Protein AF-L7LGF4-F1 (afdb_monomer_lite)

Foldseek 3Di:
DDDDDDDDDDLVVLAPAEEAEAACHAPVRLVVCLVVVPVVRVCVVSRPHYHYHYDHHDPCCCPTPVPVVVVVVVVSVVPDPVVVVPPDDDDDDDDDDDDD

InterPro domains:
  IPR029058 Alpha/Beta hydrolase fold [G3DSA:3.40.50.1820] (1-88)

Organism: NCBI:txid1223544

Secondary structure (DSSP, 8-state):
---PPPP---GGGGGS-EEEEESSS-HHHHHHHHHTT-TTTGGGGG-SSEEEEE--S-S-HHHHSHHHHHHHHHHHHHHS-GGGGG-S------------

Sequence (100 aa):
MLRGRVELTDDARLAVPATLVCCSIPAARIMESAEAGHPMFAEVLNLENVDFVDLPTGHWPMWSRPGYLARILAAAAARLPLSARTARGTRRESNRRAGS

Radius of gyration: 19.47 Å; chains: 1; bounding box: 65×37×37 Å

Structure (mmCIF, N/CA/C/O backbone):
data_AF-L7LGF4-F1
#
_entry.id   AF-L7LGF4-F1
#
loop_
_atom_site.group_PDB
_atom_site.id
_atom_site.type_symbol
_atom_site.label_atom_id
_atom_site.label_alt_id
_atom_site.label_comp_id
_atom_site.label_asym_id
_atom_site.label_entity_id
_atom_site.label_seq_id
_atom_site.pdbx_PDB_ins_code
_atom_site.Cartn_x
_atom_site.Cartn_y
_atom_site.Cartn_z
_atom_site.occupancy
_atom_site.B_iso_or_equiv
_atom_site.auth_seq_id
_atom_site.auth_comp_id
_atom_site.auth_asym_id
_atom_site.auth_atom_id
_atom_site.pdbx_PDB_model_num
ATOM 1 N N . MET A 1 1 ? -17.910 21.831 -8.578 1.00 54.84 1 MET A N 1
ATOM 2 C CA . MET A 1 1 ? -17.072 20.664 -8.220 1.00 54.84 1 MET A CA 1
ATOM 3 C C . MET A 1 1 ? -17.006 20.622 -6.697 1.00 54.84 1 MET A C 1
ATOM 5 O O . MET A 1 1 ? -16.433 21.536 -6.124 1.00 54.84 1 MET A O 1
ATOM 9 N N . LEU A 1 2 ? -17.676 19.676 -6.032 1.00 65.75 2 LEU A N 1
ATOM 10 C CA . LEU A 1 2 ? -17.670 19.594 -4.566 1.00 65.75 2 LEU A CA 1
ATOM 11 C C . LEU A 1 2 ? -16.485 18.715 -4.144 1.00 65.75 2 LEU A C 1
ATOM 13 O O . LEU A 1 2 ? -16.509 17.508 -4.358 1.00 65.75 2 LEU A O 1
ATOM 17 N N . ARG A 1 3 ? -15.426 19.322 -3.603 1.00 74.06 3 ARG A N 1
ATOM 18 C CA . ARG A 1 3 ? -14.375 18.602 -2.873 1.00 74.06 3 ARG A CA 1
ATOM 19 C C . ARG A 1 3 ? -14.554 18.947 -1.399 1.00 74.06 3 ARG A C 1
ATOM 21 O O . ARG A 1 3 ? -14.273 20.071 -1.005 1.00 74.06 3 ARG A O 1
ATOM 28 N N . GLY A 1 4 ? -15.092 18.012 -0.623 1.00 82.44 4 GLY A N 1
ATOM 29 C CA . GLY A 1 4 ? -15.198 18.122 0.831 1.00 82.44 4 GLY A CA 1
ATOM 30 C C . GLY A 1 4 ? -14.142 17.250 1.497 1.00 82.44 4 GLY A C 1
ATOM 31 O O . GLY A 1 4 ? -13.868 16.149 1.018 1.00 82.44 4 GLY A O 1
ATOM 32 N N . ARG A 1 5 ? -13.543 17.743 2.584 1.00 85.62 5 ARG A N 1
ATOM 33 C CA . ARG A 1 5 ? -12.671 16.936 3.442 1.00 85.62 5 ARG A CA 1
ATOM 34 C C . ARG A 1 5 ? -13.528 15.900 4.168 1.00 85.62 5 ARG A C 1
ATOM 36 O O . ARG A 1 5 ? -14.563 16.248 4.728 1.00 85.62 5 ARG A O 1
ATOM 43 N N . VAL A 1 6 ? -13.101 14.642 4.136 1.00 88.62 6 VAL A N 1
ATOM 44 C CA . VAL A 1 6 ? -13.682 13.574 4.952 1.00 88.62 6 VAL A CA 1
ATOM 45 C C . VAL A 1 6 ? -12.777 13.399 6.162 1.00 88.62 6 VAL A C 1
ATOM 47 O O . VAL A 1 6 ? -11.583 13.161 5.994 1.00 88.62 6 VAL A O 1
ATOM 50 N N . GLU A 1 7 ? -13.336 13.543 7.360 1.00 90.56 7 GLU A N 1
ATOM 51 C CA . GLU A 1 7 ? -12.637 13.237 8.609 1.00 90.56 7 GLU A CA 1
ATOM 52 C C . GLU A 1 7 ? -12.930 11.785 8.995 1.00 90.56 7 GLU A C 1
ATOM 54 O O . GLU A 1 7 ? -14.089 11.364 9.020 1.00 90.56 7 GLU A O 1
ATOM 59 N N . LEU A 1 8 ? -11.881 11.016 9.283 1.00 90.81 8 LEU A N 1
ATOM 60 C CA . LEU A 1 8 ? -11.990 9.646 9.780 1.00 90.81 8 LEU A CA 1
ATOM 61 C C . LEU A 1 8 ? -11.736 9.665 11.288 1.00 90.81 8 LEU A C 1
ATOM 63 O O . LEU A 1 8 ? -10.633 9.991 11.714 1.00 90.81 8 LEU A O 1
ATOM 67 N N . THR A 1 9 ? -12.756 9.344 12.083 1.00 94.31 9 THR A N 1
ATOM 68 C CA . THR A 1 9 ? -12.715 9.474 13.553 1.00 94.31 9 THR A CA 1
ATOM 69 C C . THR A 1 9 ? -12.591 8.148 14.297 1.00 94.31 9 THR A C 1
ATOM 71 O O .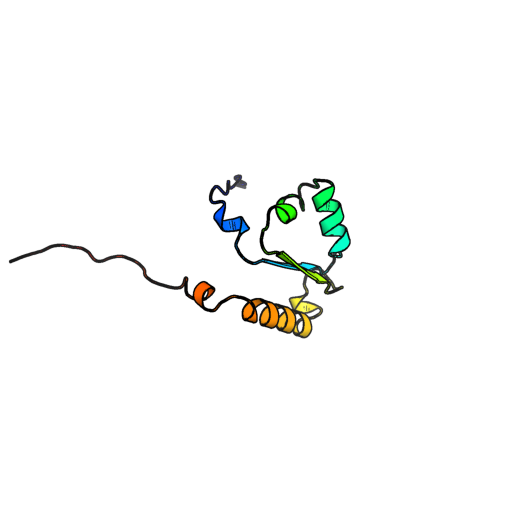 THR A 1 9 ? -12.402 8.152 15.506 1.00 94.31 9 THR A O 1
ATOM 74 N N . ASP A 1 10 ? -12.770 7.020 13.610 1.00 95.56 10 ASP A N 1
ATOM 75 C CA . ASP A 1 10 ? -12.631 5.694 14.211 1.00 95.56 10 ASP A CA 1
ATOM 76 C C . ASP A 1 10 ? -11.184 5.214 14.057 1.00 95.56 10 ASP A C 1
ATOM 78 O O . ASP A 1 10 ? -10.701 5.002 12.937 1.00 95.56 10 ASP A O 1
ATOM 82 N N . ASP A 1 11 ? -10.480 5.073 15.176 1.00 95.31 11 ASP A N 1
ATOM 83 C CA . ASP A 1 11 ? -9.089 4.622 15.206 1.00 95.31 11 ASP A CA 1
ATOM 84 C C . ASP A 1 11 ? -8.945 3.116 14.982 1.00 95.31 11 ASP A C 1
ATOM 86 O O . ASP A 1 11 ? -7.874 2.671 14.577 1.00 95.31 11 ASP A O 1
ATOM 90 N N . ALA A 1 12 ? -10.032 2.335 15.068 1.00 94.81 12 ALA A N 1
ATOM 91 C CA . ALA A 1 12 ? -10.018 0.921 14.687 1.00 94.81 12 ALA A CA 1
ATOM 92 C C . ALA A 1 12 ? -9.593 0.706 13.221 1.00 94.81 12 ALA A C 1
ATOM 94 O O . ALA A 1 12 ? -9.173 -0.390 12.848 1.00 94.81 12 ALA A O 1
ATOM 95 N N . ARG A 1 13 ? -9.652 1.755 12.383 1.00 94.56 13 ARG A N 1
ATOM 96 C CA . ARG A 1 13 ? -9.126 1.737 11.010 1.00 94.56 13 ARG A CA 1
ATOM 97 C C . ARG A 1 13 ? -7.626 1.431 10.944 1.00 94.56 13 ARG A C 1
ATOM 99 O O . ARG A 1 13 ? -7.191 0.841 9.962 1.00 94.56 13 ARG A O 1
ATOM 106 N N . LEU A 1 14 ? -6.851 1.836 11.952 1.00 95.94 14 LEU A N 1
ATOM 107 C CA . LEU A 1 14 ? -5.392 1.692 11.972 1.00 95.94 14 LEU A CA 1
ATOM 108 C C . LEU A 1 14 ? -4.968 0.235 12.196 1.00 95.94 14 LEU A C 1
ATOM 110 O O . LEU A 1 14 ? -3.922 -0.187 11.707 1.00 95.94 14 LEU A O 1
ATOM 114 N N . ALA A 1 15 ? -5.827 -0.550 12.850 1.00 95.06 15 ALA A N 1
ATOM 115 C CA . ALA A 1 15 ? -5.628 -1.976 13.079 1.00 95.06 15 ALA A CA 1
ATOM 116 C C . ALA A 1 15 ? -5.964 -2.851 11.855 1.00 95.06 15 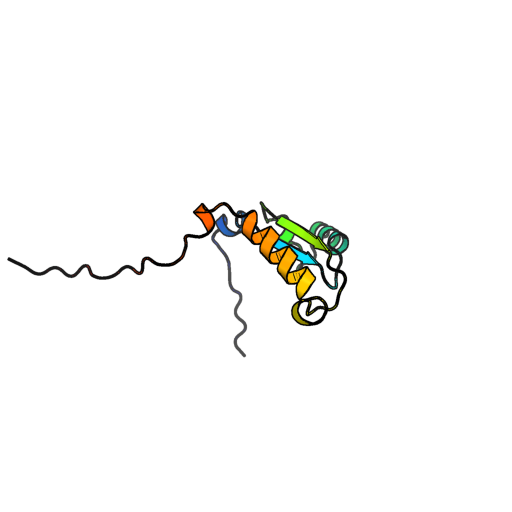ALA A C 1
ATOM 118 O O . ALA A 1 15 ? -5.606 -4.032 11.830 1.00 95.06 15 ALA A O 1
ATOM 119 N N . VAL A 1 16 ? -6.650 -2.312 10.837 1.00 92.94 16 VAL A N 1
ATOM 120 C CA . VAL A 1 16 ? -7.027 -3.074 9.636 1.00 92.94 16 VAL A CA 1
ATOM 121 C C . VAL A 1 16 ? -5.762 -3.501 8.883 1.00 92.94 16 VAL A C 1
ATOM 123 O O . VAL A 1 16 ? -4.989 -2.632 8.480 1.00 92.94 16 VAL A O 1
ATOM 126 N N . PRO A 1 17 ? -5.547 -4.807 8.624 1.00 94.38 17 PRO A N 1
ATOM 127 C CA . PRO A 1 17 ? -4.352 -5.238 7.916 1.00 94.38 17 PRO A CA 1
ATOM 128 C C . PRO A 1 17 ? -4.314 -4.683 6.492 1.00 94.38 17 PRO A C 1
ATOM 130 O O . PRO A 1 17 ? -5.250 -4.862 5.706 1.00 94.38 17 PRO A O 1
ATOM 133 N N . ALA A 1 18 ? -3.204 -4.036 6.159 1.00 94.56 18 ALA A N 1
ATOM 134 C CA . ALA A 1 18 ? -2.966 -3.394 4.881 1.00 94.56 18 ALA A CA 1
ATOM 135 C C . ALA A 1 18 ? -1.747 -4.009 4.182 1.00 94.56 18 ALA A C 1
ATOM 137 O O . ALA A 1 18 ? -0.787 -4.463 4.802 1.00 94.56 18 ALA A O 1
ATOM 138 N N . THR A 1 19 ? -1.766 -4.017 2.852 1.00 96.31 19 THR A N 1
ATOM 139 C CA . THR A 1 19 ? -0.597 -4.373 2.041 1.00 96.31 19 THR A CA 1
ATOM 140 C C . THR A 1 19 ? -0.428 -3.323 0.952 1.00 96.31 19 THR A C 1
ATOM 142 O O . THR A 1 19 ? -1.301 -3.168 0.098 1.00 96.31 19 THR A O 1
ATOM 145 N N . LEU A 1 20 ? 0.693 -2.605 0.975 1.00 96.19 20 LEU A N 1
ATOM 146 C CA . LEU A 1 20 ? 1.058 -1.625 -0.041 1.00 96.19 20 LEU A CA 1
ATOM 147 C C . LEU A 1 20 ? 1.844 -2.326 -1.152 1.00 96.19 20 LEU A C 1
ATOM 149 O O . LEU A 1 20 ? 2.950 -2.819 -0.938 1.00 96.19 20 LEU A O 1
ATOM 153 N N . VAL A 1 21 ? 1.269 -2.362 -2.355 1.00 97.25 21 VAL A N 1
ATOM 154 C CA . VAL A 1 21 ? 1.934 -2.906 -3.548 1.00 97.25 21 VAL A CA 1
ATOM 155 C C . VAL A 1 21 ? 2.644 -1.773 -4.290 1.00 97.25 21 VAL A C 1
ATOM 157 O O . VAL A 1 21 ? 2.043 -1.011 -5.051 1.00 97.25 21 VAL A O 1
ATOM 160 N N . CYS A 1 22 ? 3.941 -1.658 -4.046 1.00 97.31 22 CYS A N 1
ATOM 161 C CA . CYS A 1 22 ? 4.820 -0.592 -4.504 1.00 97.31 22 CYS A CA 1
ATOM 162 C C . CYS A 1 22 ? 5.229 -0.820 -5.965 1.00 97.31 22 CYS A C 1
ATOM 164 O O . CYS A 1 22 ? 6.120 -1.612 -6.268 1.00 97.31 22 CYS A O 1
ATOM 166 N N . CYS A 1 23 ? 4.531 -0.155 -6.891 1.00 97.44 23 CYS A N 1
ATOM 167 C CA . CYS A 1 23 ? 4.729 -0.378 -8.327 1.00 97.44 23 CYS A CA 1
ATOM 168 C C . CYS A 1 23 ? 5.772 0.565 -8.933 1.00 97.44 23 CYS A C 1
ATOM 170 O O . CYS A 1 23 ? 6.779 0.122 -9.483 1.00 97.44 23 CYS A O 1
ATOM 172 N N . SER A 1 24 ? 5.517 1.869 -8.821 1.00 94.50 24 SER A N 1
ATOM 173 C CA . SER A 1 24 ? 6.319 2.931 -9.439 1.00 94.50 24 SER A CA 1
ATOM 174 C C . SER A 1 24 ? 7.210 3.682 -8.451 1.00 94.50 24 SER A C 1
ATOM 176 O O . SER A 1 24 ? 8.141 4.365 -8.866 1.00 94.50 24 SER A O 1
ATOM 178 N N . ILE A 1 25 ? 6.913 3.581 -7.156 1.00 95.94 25 ILE A N 1
ATOM 179 C CA . ILE A 1 25 ? 7.697 4.166 -6.068 1.00 95.94 25 ILE A CA 1
ATOM 180 C C . ILE A 1 25 ? 8.094 3.003 -5.158 1.00 95.94 25 ILE A C 1
ATOM 182 O O . ILE A 1 25 ? 7.187 2.338 -4.654 1.00 95.94 25 ILE A O 1
ATOM 186 N N . PRO A 1 26 ? 9.398 2.734 -4.965 1.00 96.56 26 PRO A N 1
ATOM 187 C CA . PRO A 1 26 ? 9.852 1.650 -4.101 1.00 96.56 26 PRO A CA 1
ATOM 188 C C . PRO A 1 26 ? 9.402 1.833 -2.651 1.00 96.56 26 PRO A C 1
ATOM 190 O O . PRO A 1 26 ? 9.363 2.964 -2.157 1.00 96.56 26 PRO A O 1
ATOM 193 N N . ALA A 1 27 ? 9.152 0.729 -1.948 1.00 97.25 27 ALA A N 1
ATOM 194 C CA . ALA A 1 27 ? 8.736 0.732 -0.544 1.00 97.25 27 ALA A CA 1
ATOM 195 C C . ALA A 1 27 ? 9.672 1.560 0.353 1.00 97.25 27 ALA A C 1
ATOM 197 O O . ALA A 1 27 ? 9.209 2.378 1.143 1.00 97.25 27 ALA A O 1
ATOM 198 N N . ALA A 1 28 ? 10.988 1.429 0.159 1.00 97.31 28 ALA A N 1
ATOM 199 C CA . ALA A 1 28 ? 11.983 2.206 0.900 1.00 97.31 28 ALA A CA 1
ATOM 200 C C . ALA A 1 28 ? 11.783 3.723 0.744 1.00 97.31 28 ALA A C 1
ATOM 202 O O . ALA A 1 28 ? 11.849 4.462 1.718 1.00 97.31 28 ALA A O 1
ATOM 203 N N . ARG A 1 29 ? 11.462 4.197 -0.468 1.00 97.62 29 ARG A N 1
ATOM 204 C CA . ARG A 1 29 ? 11.221 5.627 -0.717 1.00 97.62 29 ARG A CA 1
ATOM 205 C C . ARG A 1 29 ? 9.924 6.107 -0.075 1.00 97.62 29 ARG A C 1
ATOM 207 O O . ARG A 1 29 ? 9.869 7.246 0.379 1.00 97.62 29 ARG A O 1
ATOM 214 N N . ILE A 1 30 ? 8.898 5.256 -0.035 1.00 96.44 30 ILE A N 1
ATOM 215 C CA . ILE A 1 30 ? 7.646 5.548 0.672 1.00 96.44 30 ILE A CA 1
ATOM 216 C C . ILE A 1 30 ? 7.915 5.689 2.169 1.00 96.44 30 ILE A C 1
ATOM 218 O O . ILE A 1 30 ? 7.511 6.693 2.742 1.00 96.44 30 ILE A O 1
ATOM 222 N N . MET A 1 31 ? 8.630 4.734 2.771 1.00 96.81 31 MET A N 1
ATOM 223 C CA . MET A 1 31 ? 8.967 4.756 4.197 1.00 96.81 31 MET A CA 1
ATOM 224 C C . MET A 1 31 ? 9.807 5.972 4.570 1.00 96.81 31 MET A C 1
ATOM 226 O O . MET A 1 31 ? 9.414 6.720 5.456 1.00 96.81 31 MET A O 1
ATOM 230 N N . GLU A 1 32 ? 10.881 6.251 3.829 1.00 97.62 32 GLU A N 1
ATOM 231 C CA . GLU A 1 32 ? 11.691 7.456 4.046 1.00 97.62 32 GLU A CA 1
ATOM 232 C C . GLU A 1 32 ? 10.851 8.738 3.949 1.00 97.62 32 GLU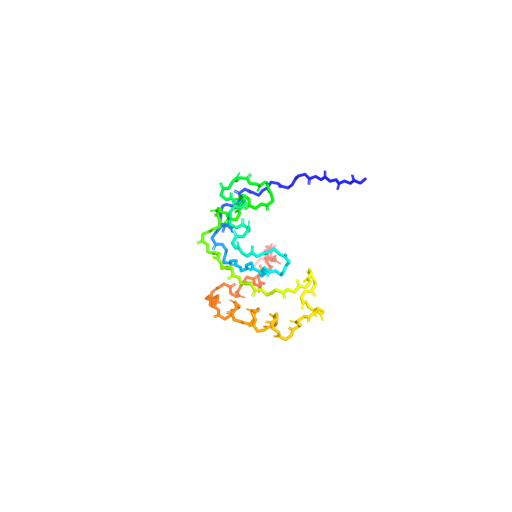 A C 1
ATOM 234 O O . GLU A 1 32 ? 10.997 9.659 4.750 1.00 97.62 32 GLU A O 1
ATOM 239 N N . SER A 1 33 ? 9.937 8.804 2.977 1.00 96.75 33 SER A N 1
ATOM 240 C CA . SER A 1 33 ? 9.054 9.964 2.826 1.00 96.75 33 SER A CA 1
ATOM 241 C C . SER A 1 33 ? 8.043 10.066 3.970 1.00 96.75 33 SER A C 1
ATOM 243 O O . SER A 1 33 ? 7.707 11.171 4.391 1.00 96.75 33 SER A O 1
ATOM 245 N N . ALA A 1 34 ? 7.546 8.933 4.464 1.00 96.75 34 ALA A N 1
ATOM 246 C CA . ALA A 1 34 ? 6.623 8.870 5.588 1.00 96.75 34 ALA A CA 1
ATOM 247 C C . ALA A 1 34 ? 7.301 9.340 6.883 1.00 96.75 34 ALA A C 1
ATOM 249 O O . ALA A 1 34 ? 6.759 10.198 7.574 1.00 96.75 34 ALA A O 1
ATOM 250 N N . GLU A 1 35 ? 8.518 8.859 7.153 1.00 96.62 35 GLU A N 1
ATOM 251 C CA . GLU A 1 35 ? 9.366 9.272 8.283 1.00 96.62 35 GLU A CA 1
ATOM 252 C C . GLU A 1 35 ? 9.723 10.760 8.224 1.00 96.62 35 GLU A C 1
ATOM 254 O O . GLU A 1 35 ? 9.745 11.439 9.248 1.00 96.62 35 GLU A O 1
ATOM 259 N N . ALA A 1 36 ? 9.918 11.300 7.019 1.00 97.38 36 ALA A N 1
ATOM 260 C CA . ALA A 1 36 ? 10.104 12.732 6.795 1.00 97.38 36 ALA A CA 1
ATOM 261 C C . ALA A 1 36 ? 8.806 13.563 6.919 1.00 97.38 36 ALA A C 1
ATOM 263 O O . ALA A 1 36 ? 8.833 14.777 6.715 1.00 97.38 36 ALA A O 1
ATOM 264 N N . GLY A 1 37 ? 7.663 12.938 7.218 1.00 96.25 37 GLY A N 1
ATOM 265 C CA . GLY A 1 37 ? 6.376 13.614 7.378 1.00 96.25 37 GLY A CA 1
ATOM 266 C C . GLY A 1 37 ? 5.750 14.094 6.066 1.00 96.25 37 GLY A C 1
ATOM 267 O O . GLY A 1 37 ? 4.930 15.013 6.075 1.00 96.25 37 GLY A O 1
ATOM 268 N N . HIS A 1 38 ? 6.117 13.510 4.919 1.00 96.75 38 HIS A N 1
ATOM 269 C CA . HIS A 1 38 ? 5.546 13.901 3.632 1.00 96.75 38 HIS A CA 1
ATOM 270 C C . HIS A 1 38 ? 4.024 13.641 3.622 1.00 96.75 38 HIS A C 1
ATOM 272 O O . HIS A 1 38 ? 3.617 12.491 3.809 1.00 96.75 38 HIS A O 1
ATOM 278 N N . PRO A 1 39 ? 3.160 14.637 3.321 1.00 92.94 39 PRO A N 1
ATOM 279 C CA . PRO A 1 39 ? 1.706 14.522 3.510 1.00 92.94 39 PRO A CA 1
ATOM 280 C C . PRO A 1 39 ? 1.037 13.340 2.796 1.00 92.94 39 PRO A C 1
ATOM 282 O O . PRO A 1 39 ? 0.010 12.846 3.241 1.00 92.94 39 PRO A O 1
ATOM 285 N N . MET A 1 40 ? 1.612 12.879 1.682 1.00 91.56 40 MET A N 1
ATOM 286 C CA . MET A 1 40 ? 1.104 11.717 0.939 1.00 91.56 40 MET A CA 1
ATOM 287 C C . MET A 1 40 ? 1.328 10.379 1.662 1.00 91.56 40 MET A C 1
ATOM 289 O O . MET A 1 40 ? 0.567 9.443 1.439 1.00 91.56 40 MET A O 1
ATOM 293 N N . PHE A 1 41 ? 2.377 10.276 2.481 1.00 95.88 41 PHE A N 1
ATOM 294 C CA . PHE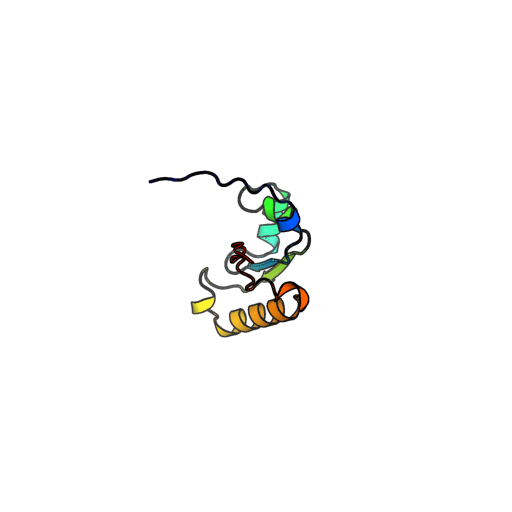 A 1 41 ? 2.837 9.008 3.054 1.00 95.88 41 PHE A CA 1
ATOM 295 C C . PHE A 1 41 ? 2.857 8.996 4.585 1.00 95.88 41 PHE A C 1
ATOM 297 O O . PHE A 1 41 ? 2.930 7.916 5.153 1.00 95.88 41 PHE A O 1
ATOM 304 N N . ALA A 1 42 ? 2.744 10.149 5.254 1.00 95.25 42 ALA A N 1
ATOM 305 C CA . ALA A 1 42 ? 2.808 10.255 6.715 1.00 95.25 42 ALA A CA 1
ATOM 306 C C . ALA A 1 42 ? 1.839 9.301 7.440 1.00 95.25 42 ALA A C 1
ATOM 308 O O . ALA A 1 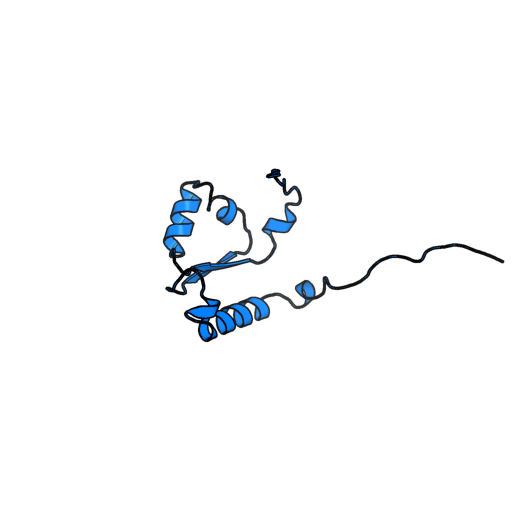42 ? 2.225 8.648 8.404 1.00 95.25 42 ALA A O 1
ATOM 309 N N . GLU A 1 43 ? 0.614 9.142 6.928 1.00 94.00 43 GLU A N 1
ATOM 310 C CA . GLU A 1 43 ? -0.395 8.241 7.512 1.00 94.00 43 GLU A CA 1
ATOM 311 C C . GLU A 1 43 ? 0.009 6.763 7.513 1.00 94.00 43 GLU A C 1
ATOM 313 O O . GLU A 1 43 ? -0.506 5.986 8.313 1.00 94.00 43 GLU A O 1
ATOM 318 N N . VAL A 1 44 ? 0.939 6.352 6.647 1.00 95.50 44 VAL A N 1
ATOM 319 C CA . VAL A 1 44 ? 1.410 4.962 6.594 1.00 95.50 44 VAL A CA 1
ATOM 320 C C . VAL A 1 44 ? 2.073 4.554 7.913 1.00 95.50 44 VAL A C 1
ATOM 322 O O . VAL A 1 44 ? 1.947 3.399 8.310 1.00 95.50 44 VAL A O 1
ATOM 325 N N . LEU A 1 45 ? 2.706 5.495 8.626 1.00 96.06 45 LEU A N 1
ATOM 326 C CA . LEU A 1 45 ? 3.324 5.235 9.932 1.00 96.06 45 LEU A CA 1
ATOM 327 C C . LEU A 1 45 ? 2.310 4.977 11.052 1.00 96.06 45 LEU A C 1
ATOM 329 O O . LEU A 1 45 ? 2.684 4.429 12.084 1.00 96.06 45 LEU A O 1
ATOM 333 N N . ASN A 1 46 ? 1.046 5.361 10.862 1.00 96.00 46 ASN A N 1
ATOM 334 C CA . ASN A 1 46 ? -0.003 5.154 11.859 1.00 96.00 46 ASN A CA 1
ATOM 335 C C . ASN A 1 46 ? -0.643 3.760 11.755 1.00 96.00 46 ASN A C 1
ATOM 337 O O . ASN A 1 46 ? -1.412 3.384 12.634 1.00 96.00 46 ASN A O 1
ATOM 341 N N . LEU A 1 47 ? -0.384 3.005 10.679 1.00 96.12 47 LEU A N 1
ATOM 342 C CA . LEU A 1 47 ? -0.962 1.675 10.486 1.00 96.12 47 LEU A CA 1
ATOM 343 C C . LEU A 1 47 ? -0.267 0.651 11.386 1.00 96.12 47 LEU A C 1
ATOM 345 O O . LEU A 1 47 ? 0.951 0.506 11.353 1.00 96.12 47 LEU A O 1
ATOM 349 N N . GLU A 1 48 ? -1.052 -0.119 12.134 1.00 95.56 48 GLU A N 1
ATOM 350 C CA . GLU A 1 48 ? -0.522 -1.126 13.060 1.00 95.56 48 GLU A CA 1
ATOM 351 C C . GLU A 1 48 ? -0.034 -2.383 12.328 1.00 95.56 48 GLU A C 1
ATOM 353 O O . GLU A 1 48 ? 0.916 -3.035 12.753 1.00 95.56 48 GLU A O 1
ATOM 358 N N . ASN A 1 49 ? -0.694 -2.732 11.220 1.00 93.31 49 ASN A N 1
ATOM 359 C CA . ASN A 1 49 ? -0.474 -3.975 10.484 1.00 93.31 49 ASN A CA 1
ATOM 360 C C . ASN A 1 49 ? -0.288 -3.675 8.994 1.00 93.31 49 ASN A C 1
ATOM 362 O O . ASN A 1 49 ? -1.232 -3.797 8.208 1.00 93.31 49 ASN A O 1
ATOM 366 N N . VAL A 1 50 ? 0.917 -3.267 8.599 1.00 95.38 50 VAL A N 1
ATOM 367 C CA . VAL A 1 50 ? 1.222 -2.900 7.212 1.00 95.38 50 VAL A CA 1
ATOM 368 C C . VAL A 1 50 ? 2.374 -3.719 6.636 1.00 95.38 50 VAL A C 1
ATOM 370 O O . VAL A 1 50 ? 3.476 -3.747 7.176 1.00 95.38 50 VAL A O 1
ATOM 373 N N . ASP A 1 51 ? 2.115 -4.358 5.496 1.00 95.50 51 ASP A N 1
ATOM 374 C CA . ASP A 1 51 ? 3.136 -5.012 4.679 1.00 95.50 51 ASP A CA 1
ATOM 375 C C . ASP A 1 51 ? 3.453 -4.182 3.436 1.00 95.50 51 ASP A C 1
ATOM 377 O O . ASP A 1 51 ? 2.568 -3.562 2.839 1.00 95.50 51 ASP A O 1
ATOM 381 N N . PHE A 1 52 ? 4.694 -4.272 2.968 1.00 96.50 52 PHE A N 1
ATOM 382 C CA . PHE A 1 52 ? 5.130 -3.670 1.713 1.00 96.50 52 PHE A CA 1
ATOM 383 C C . PHE A 1 52 ? 5.592 -4.748 0.743 1.00 96.50 52 PHE A C 1
ATOM 385 O O . PHE A 1 52 ? 6.329 -5.663 1.109 1.00 96.50 52 PHE A O 1
ATOM 392 N N . VAL A 1 53 ? 5.168 -4.633 -0.512 1.00 97.38 53 VAL A N 1
ATOM 393 C CA . VAL A 1 53 ? 5.577 -5.541 -1.583 1.00 97.38 53 VAL A CA 1
ATOM 394 C C . VAL A 1 53 ? 5.985 -4.724 -2.795 1.00 97.38 53 VAL A C 1
ATOM 396 O O . VAL A 1 53 ? 5.140 -4.109 -3.442 1.00 97.38 53 VAL A O 1
ATOM 399 N N . ASP A 1 54 ? 7.268 -4.758 -3.141 1.00 97.75 54 ASP A N 1
ATOM 400 C CA . ASP A 1 54 ? 7.750 -4.156 -4.380 1.00 97.75 54 ASP A CA 1
ATOM 401 C C . ASP A 1 54 ? 7.372 -5.018 -5.593 1.00 97.75 54 ASP A C 1
ATOM 403 O O . ASP A 1 54 ? 7.706 -6.201 -5.696 1.00 97.75 54 ASP A O 1
ATOM 407 N N . LEU A 1 55 ? 6.689 -4.395 -6.551 1.00 97.69 55 LEU A N 1
ATOM 408 C CA . LEU A 1 55 ? 6.362 -4.960 -7.855 1.00 97.69 55 LEU A CA 1
ATOM 409 C C . LEU A 1 55 ? 6.792 -3.953 -8.930 1.00 97.69 55 LEU A C 1
ATOM 411 O O . LEU A 1 55 ? 5.937 -3.261 -9.471 1.00 97.69 55 LEU A O 1
ATOM 415 N N . PRO A 1 56 ? 8.091 -3.857 -9.275 1.00 95.25 56 PRO A N 1
ATOM 416 C CA . PRO A 1 56 ? 8.632 -2.743 -10.059 1.00 95.25 56 PRO A CA 1
ATOM 417 C C . PRO A 1 56 ? 8.049 -2.717 -11.478 1.00 95.25 56 PRO A C 1
ATOM 419 O O . PRO A 1 56 ? 8.504 -3.444 -12.366 1.00 95.25 56 PRO A O 1
ATOM 422 N N . THR A 1 57 ? 6.987 -1.941 -11.677 1.00 95.56 57 THR A N 1
ATOM 423 C CA . THR A 1 57 ? 6.167 -1.900 -12.891 1.00 95.56 57 THR A CA 1
ATOM 424 C C . THR A 1 57 ? 5.434 -0.558 -13.008 1.00 95.56 57 THR A C 1
ATOM 426 O O . THR A 1 57 ? 5.573 0.314 -12.157 1.00 95.56 57 THR A O 1
ATOM 429 N N . GLY A 1 58 ? 4.666 -0.355 -14.082 1.00 92.44 58 GLY A N 1
ATOM 430 C CA . GLY A 1 58 ? 3.859 0.858 -14.242 1.00 92.44 58 GLY A CA 1
ATOM 431 C C . GLY A 1 5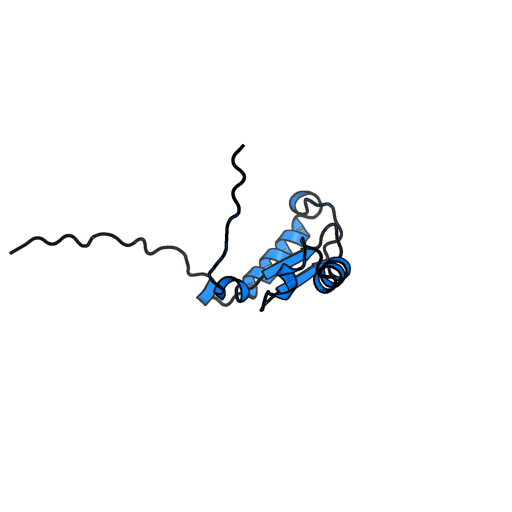8 ? 2.788 1.014 -13.153 1.00 92.44 58 GLY A C 1
ATOM 432 O O . GLY A 1 58 ? 2.471 0.073 -12.432 1.00 92.44 58 GLY A O 1
ATOM 433 N N . HIS A 1 59 ? 2.173 2.197 -13.076 1.00 95.00 59 HIS A N 1
ATOM 434 C CA . HIS A 1 59 ? 1.132 2.506 -12.080 1.00 95.00 59 HIS A CA 1
ATOM 435 C C . HIS A 1 59 ? -0.097 1.578 -12.149 1.00 95.00 59 HIS A C 1
ATOM 437 O O . HIS A 1 59 ? -0.849 1.467 -11.186 1.00 95.00 59 HIS A O 1
ATOM 443 N N . TRP A 1 60 ? -0.280 0.888 -13.279 1.00 96.19 60 TRP A N 1
ATOM 444 C CA . TRP A 1 60 ? -1.398 -0.010 -13.551 1.00 96.19 60 TRP A CA 1
ATOM 445 C C . TRP A 1 60 ? -0.935 -1.481 -13.597 1.00 96.19 60 TRP A C 1
ATOM 447 O O . TRP A 1 60 ? -0.857 -2.076 -14.678 1.00 96.19 60 TRP A O 1
ATOM 457 N N . PRO A 1 61 ? -0.621 -2.103 -12.440 1.00 96.25 61 PRO A N 1
ATOM 458 C CA . PRO A 1 61 ? -0.076 -3.461 -12.373 1.00 96.25 61 PRO A CA 1
ATOM 459 C C . PRO A 1 61 ? -1.038 -4.532 -12.895 1.00 96.25 61 PRO A C 1
ATOM 461 O O . PRO A 1 61 ? -0.595 -5.585 -13.349 1.00 96.25 61 PRO A O 1
ATOM 464 N N . MET A 1 62 ? -2.347 -4.262 -12.889 1.00 97.06 62 MET A N 1
ATOM 465 C CA . MET A 1 62 ? -3.355 -5.137 -13.493 1.00 97.06 62 MET A CA 1
ATOM 466 C C . MET A 1 62 ? -3.189 -5.278 -15.014 1.00 97.06 62 MET A C 1
ATOM 468 O O . MET A 1 62 ? -3.676 -6.249 -15.582 1.00 97.06 62 MET A O 1
ATOM 472 N N . TRP A 1 63 ? -2.502 -4.340 -15.672 1.00 97.25 63 TRP A N 1
ATOM 473 C CA . TRP A 1 63 ? -2.204 -4.406 -17.105 1.00 97.25 63 TRP A CA 1
ATOM 474 C C . TRP A 1 63 ? -0.769 -4.833 -17.372 1.00 97.25 63 TRP A C 1
ATOM 476 O O . TRP A 1 63 ? -0.526 -5.659 -18.246 1.00 97.25 63 TRP A O 1
ATOM 486 N N . SER A 1 64 ? 0.190 -4.305 -16.614 1.00 96.62 64 SER A N 1
ATOM 487 C CA . SER A 1 64 ? 1.605 -4.571 -16.871 1.00 96.62 64 SER A CA 1
ATOM 488 C C . SER A 1 64 ? 2.091 -5.907 -16.302 1.00 96.62 64 SER A C 1
ATOM 490 O O . SER A 1 64 ? 2.944 -6.552 -16.909 1.00 96.62 64 SER A O 1
ATOM 492 N N . ARG A 1 65 ? 1.577 -6.341 -15.141 1.00 97.06 65 ARG A N 1
ATOM 493 C CA . ARG A 1 65 ? 1.950 -7.604 -14.473 1.00 97.06 65 ARG A CA 1
ATOM 494 C C . ARG A 1 65 ? 0.757 -8.280 -13.770 1.00 97.06 65 ARG A C 1
ATOM 496 O O . ARG A 1 65 ? 0.843 -8.570 -12.571 1.00 97.06 65 ARG A O 1
ATOM 503 N N . PRO A 1 66 ? -0.328 -8.614 -14.495 1.00 97.31 66 PRO A N 1
ATOM 504 C CA . PRO A 1 66 ? -1.556 -9.154 -13.903 1.00 97.31 66 PRO A CA 1
ATOM 505 C C . PRO A 1 66 ? -1.327 -10.417 -13.063 1.00 97.31 66 PRO A C 1
ATOM 507 O O . PRO A 1 66 ? -1.843 -10.524 -11.953 1.00 97.31 66 PRO A O 1
ATOM 510 N N . GLY A 1 67 ? -0.516 -11.361 -13.555 1.00 98.06 67 GLY A N 1
ATOM 511 C CA . GLY A 1 67 ? -0.266 -12.627 -12.859 1.00 98.06 67 GLY A CA 1
ATOM 512 C C . GLY A 1 67 ? 0.477 -12.460 -11.530 1.00 98.06 67 GLY A C 1
ATOM 513 O O . GLY A 1 67 ? 0.112 -13.084 -10.535 1.00 98.06 67 GLY A O 1
ATOM 514 N N . TYR A 1 68 ? 1.491 -11.589 -11.483 1.00 97.62 68 TYR A N 1
ATOM 515 C CA . TYR A 1 68 ? 2.217 -11.304 -10.241 1.00 97.62 68 TYR A CA 1
ATOM 516 C C . TYR A 1 68 ? 1.329 -10.573 -9.236 1.00 97.62 68 TYR A C 1
ATOM 518 O O . TYR A 1 68 ? 1.296 -10.962 -8.069 1.00 97.62 68 TYR A O 1
ATOM 526 N N . LEU A 1 69 ? 0.556 -9.581 -9.692 1.00 98.00 69 LEU A N 1
ATOM 527 C CA . LEU A 1 69 ? -0.400 -8.882 -8.838 1.00 98.00 69 LEU A CA 1
ATOM 528 C C . LEU A 1 69 ? -1.426 -9.852 -8.234 1.00 98.00 69 LEU A C 1
ATOM 530 O O . LEU A 1 69 ? -1.648 -9.827 -7.027 1.00 98.00 69 LEU A O 1
ATOM 534 N N . ALA A 1 70 ? -2.004 -10.749 -9.039 1.00 98.06 70 ALA A N 1
ATOM 535 C CA . ALA A 1 70 ? -2.975 -11.734 -8.562 1.00 98.06 70 ALA A CA 1
ATOM 536 C C . ALA A 1 70 ? -2.397 -12.640 -7.462 1.00 98.06 70 ALA A C 1
ATOM 538 O O . ALA A 1 70 ? -3.069 -12.908 -6.466 1.00 98.06 70 ALA A O 1
ATOM 539 N N . ARG A 1 71 ? -1.136 -13.071 -7.598 1.00 98.19 71 ARG A N 1
ATOM 540 C CA . ARG A 1 71 ? -0.451 -13.874 -6.571 1.00 98.19 71 ARG A CA 1
ATOM 541 C C . ARG A 1 71 ? -0.237 -13.095 -5.275 1.00 98.19 71 ARG A C 1
ATOM 543 O O . ARG A 1 71 ? -0.452 -13.658 -4.206 1.00 98.19 71 ARG A O 1
ATOM 550 N N . ILE A 1 72 ? 0.143 -11.819 -5.364 1.00 97.06 72 ILE A N 1
ATOM 551 C CA . ILE A 1 72 ? 0.308 -10.944 -4.193 1.00 97.06 72 ILE A CA 1
ATOM 552 C C . ILE A 1 72 ? -1.029 -10.776 -3.464 1.00 97.06 72 ILE A C 1
ATOM 554 O O . ILE A 1 72 ? -1.095 -10.972 -2.253 1.00 97.06 72 ILE A O 1
ATOM 558 N N . LEU A 1 73 ? -2.109 -10.493 -4.200 1.00 96.06 73 LEU A N 1
ATOM 559 C CA . LEU A 1 73 ? -3.449 -10.345 -3.628 1.00 96.06 73 LEU A CA 1
ATOM 560 C C . LEU A 1 73 ? -3.942 -11.639 -2.966 1.00 96.06 73 LEU A C 1
ATOM 562 O O . LEU A 1 73 ? -4.471 -11.596 -1.858 1.00 96.06 73 LEU A O 1
ATOM 566 N N . ALA A 1 74 ? -3.737 -12.793 -3.609 1.00 96.69 74 ALA A N 1
ATOM 567 C CA . ALA A 1 74 ? -4.098 -14.088 -3.038 1.00 96.69 74 ALA A CA 1
ATOM 568 C C . ALA A 1 74 ? -3.320 -14.379 -1.743 1.00 96.69 74 ALA A C 1
ATOM 570 O O . ALA A 1 74 ? -3.911 -14.816 -0.756 1.00 96.69 74 ALA A O 1
ATOM 571 N N . ALA A 1 75 ? -2.016 -14.085 -1.722 1.00 94.81 75 ALA A N 1
ATOM 572 C CA . ALA A 1 75 ? -1.184 -14.241 -0.534 1.00 94.81 75 ALA A CA 1
ATOM 573 C C . ALA A 1 75 ? -1.613 -13.297 0.602 1.00 94.81 75 ALA A C 1
ATOM 575 O O . ALA A 1 75 ? -1.661 -13.718 1.755 1.00 94.81 75 ALA A O 1
ATOM 576 N N . ALA A 1 76 ? -1.965 -12.046 0.291 1.00 93.81 76 ALA A N 1
ATOM 577 C CA . ALA A 1 76 ? -2.473 -11.096 1.279 1.00 93.81 76 ALA A CA 1
ATOM 578 C C . ALA A 1 76 ? -3.811 -11.544 1.877 1.00 93.81 76 ALA A C 1
ATOM 580 O O . ALA A 1 76 ? -3.969 -11.581 3.096 1.00 93.81 76 ALA A O 1
ATOM 581 N N . ALA A 1 77 ? -4.745 -11.983 1.033 1.00 92.19 77 ALA A N 1
ATOM 582 C CA . ALA A 1 77 ? -6.045 -12.465 1.481 1.00 92.19 77 ALA A CA 1
ATOM 583 C C . ALA A 1 77 ? -5.954 -13.737 2.340 1.00 92.19 77 ALA A C 1
ATOM 585 O O . ALA A 1 77 ? -6.765 -13.918 3.245 1.00 92.19 77 ALA A O 1
ATOM 586 N N . ALA A 1 78 ? -4.982 -14.615 2.073 1.00 91.50 78 ALA A N 1
ATOM 587 C CA . ALA A 1 78 ? -4.778 -15.841 2.842 1.00 91.50 78 ALA A CA 1
ATOM 588 C C . ALA A 1 78 ? -4.227 -15.594 4.258 1.00 91.50 78 ALA A C 1
ATOM 590 O O . ALA A 1 78 ? -4.418 -16.435 5.133 1.00 91.50 78 ALA A O 1
ATOM 591 N N . ARG A 1 79 ? -3.559 -14.457 4.492 1.00 82.38 79 ARG A N 1
ATOM 592 C CA . ARG A 1 79 ? -3.019 -14.071 5.808 1.00 82.38 79 ARG A CA 1
ATOM 593 C C . ARG A 1 79 ? -4.074 -13.486 6.743 1.00 82.38 79 ARG A C 1
ATOM 595 O O . ARG A 1 79 ? -3.891 -13.513 7.956 1.00 82.38 79 ARG A O 1
ATOM 602 N N . LEU A 1 80 ? -5.171 -12.965 6.195 1.00 74.50 80 LEU A N 1
ATOM 603 C CA . LEU A 1 80 ? -6.264 -12.432 6.999 1.00 74.50 80 LEU A CA 1
ATOM 604 C C . LEU A 1 80 ? -6.966 -13.578 7.750 1.00 74.50 80 LEU A C 1
ATOM 606 O O . LEU A 1 80 ? -7.404 -14.541 7.108 1.00 74.50 80 LEU A O 1
ATOM 610 N N . PRO A 1 81 ? -7.124 -13.493 9.086 1.00 60.34 81 PRO A N 1
ATOM 611 C CA . PRO A 1 81 ? -7.843 -14.511 9.838 1.00 60.34 81 PRO A CA 1
ATOM 612 C C . PRO A 1 81 ? -9.281 -14.621 9.322 1.00 60.34 81 PRO A C 1
ATOM 614 O O . PRO A 1 81 ? -9.915 -13.625 8.968 1.00 60.34 81 PRO A O 1
ATOM 617 N N . LEU A 1 82 ? -9.818 -15.844 9.281 1.00 53.22 82 LEU A N 1
ATOM 618 C CA . LEU A 1 82 ? -11.151 -16.123 8.729 1.00 53.22 82 LEU A CA 1
ATOM 619 C C . LEU A 1 82 ? -12.267 -15.301 9.406 1.00 53.22 82 LEU A C 1
ATOM 621 O O . LEU A 1 82 ? -13.279 -15.024 8.768 1.00 53.22 82 LEU A O 1
ATOM 625 N N . SER A 1 83 ? -12.064 -14.846 10.648 1.00 56.12 83 SER A N 1
ATOM 626 C CA . SER A 1 83 ? -12.962 -13.932 11.368 1.00 56.12 83 SER A CA 1
ATOM 627 C C . SER A 1 83 ? -13.127 -12.565 10.689 1.00 56.12 83 SER A C 1
ATOM 629 O O . SER A 1 83 ? -14.213 -11.991 10.744 1.00 56.12 83 SER A O 1
ATOM 631 N N . ALA A 1 84 ? -12.109 -12.070 9.978 1.00 56.00 84 ALA A N 1
ATOM 632 C CA . ALA A 1 84 ? -12.170 -10.822 9.216 1.00 56.00 84 ALA A CA 1
ATOM 633 C C . ALA A 1 84 ? -12.957 -10.958 7.895 1.00 56.00 84 ALA A C 1
ATOM 635 O O . ALA A 1 84 ? -13.328 -9.957 7.284 1.00 56.00 84 ALA A O 1
ATOM 636 N N . ARG A 1 85 ? -13.258 -12.187 7.439 1.00 52.81 85 ARG A N 1
ATOM 637 C CA . ARG A 1 85 ? -13.967 -12.437 6.165 1.00 52.81 85 ARG A CA 1
ATOM 638 C C . ARG A 1 85 ? -15.495 -12.276 6.267 1.00 52.81 85 ARG A C 1
ATOM 640 O O . ARG A 1 85 ? -16.158 -12.276 5.230 1.00 52.81 85 ARG A O 1
ATOM 647 N N . THR A 1 86 ? -16.056 -12.090 7.469 1.00 46.62 86 THR A N 1
ATOM 648 C CA . THR A 1 86 ? -17.509 -12.217 7.739 1.00 46.62 86 THR A CA 1
ATOM 649 C C . THR A 1 86 ? -18.267 -10.890 7.928 1.00 46.62 86 THR A C 1
ATOM 651 O O . THR A 1 86 ? -19.417 -10.888 8.351 1.00 46.62 86 THR A O 1
ATOM 654 N N . ALA A 1 87 ? -17.730 -9.735 7.529 1.00 44.94 87 ALA A N 1
ATOM 655 C CA . ALA A 1 87 ? -18.507 -8.482 7.518 1.00 44.94 87 ALA A CA 1
ATOM 656 C C . ALA A 1 87 ? -19.435 -8.349 6.284 1.00 44.94 87 ALA A C 1
ATOM 658 O O . ALA A 1 87 ? -19.534 -7.285 5.673 1.00 44.94 87 ALA A O 1
ATOM 659 N N . ARG A 1 88 ? -20.121 -9.429 5.879 1.00 41.47 88 ARG A N 1
ATOM 660 C CA . ARG A 1 88 ? -21.119 -9.401 4.799 1.00 41.47 88 ARG A CA 1
ATOM 661 C C . ARG A 1 88 ? -22.457 -9.965 5.290 1.00 41.47 88 ARG A C 1
ATOM 663 O O . ARG A 1 88 ? -22.708 -11.157 5.182 1.00 41.47 88 ARG A O 1
ATOM 670 N N . GLY A 1 89 ? -23.319 -9.063 5.771 1.00 38.84 89 GLY A N 1
ATOM 671 C CA . GLY A 1 89 ? -24.778 -9.201 5.700 1.00 38.84 89 GLY A CA 1
ATOM 672 C C . GLY A 1 89 ? -25.523 -9.673 6.952 1.00 38.84 89 GLY A C 1
ATOM 673 O O . GLY A 1 89 ? -25.985 -10.803 6.996 1.00 38.84 89 GLY A O 1
ATOM 674 N N . THR A 1 90 ? -25.831 -8.754 7.870 1.00 38.44 90 THR A N 1
ATOM 675 C CA . THR A 1 90 ? -27.138 -8.756 8.553 1.00 38.44 90 THR A CA 1
ATOM 676 C C . THR A 1 90 ? -27.726 -7.349 8.497 1.00 38.44 90 THR A C 1
ATOM 678 O O . THR A 1 90 ? -27.552 -6.508 9.376 1.00 38.44 90 THR A O 1
ATOM 681 N N . ARG A 1 91 ? -28.436 -7.069 7.399 1.00 37.03 91 ARG A N 1
ATOM 682 C CA . ARG A 1 91 ? -29.362 -5.938 7.332 1.00 37.03 91 ARG A CA 1
ATOM 683 C C . ARG A 1 91 ? -30.439 -6.178 8.395 1.00 37.03 91 ARG A C 1
ATOM 685 O O . ARG A 1 91 ? -31.289 -7.047 8.224 1.00 37.03 91 ARG A O 1
ATOM 692 N N . ARG A 1 92 ? -30.380 -5.424 9.498 1.00 40.00 92 ARG A N 1
ATOM 693 C CA . ARG A 1 92 ? -31.536 -5.160 10.368 1.00 40.00 92 ARG A CA 1
ATOM 694 C C . ARG A 1 92 ? -32.690 -4.688 9.483 1.00 40.00 92 ARG A C 1
ATOM 696 O O . ARG A 1 92 ? -32.472 -3.771 8.699 1.00 40.00 92 ARG A O 1
ATOM 703 N N . GLU A 1 93 ? -33.868 -5.298 9.627 1.00 32.69 93 GLU A N 1
ATOM 704 C CA . GLU A 1 93 ? -35.138 -4.610 9.929 1.00 32.69 93 GLU A CA 1
ATOM 705 C C . GLU A 1 93 ? -36.358 -5.510 9.685 1.00 32.69 93 GLU A C 1
ATOM 707 O O . GLU A 1 93 ? -36.763 -5.729 8.551 1.00 32.69 93 GLU A O 1
ATOM 712 N N . SER A 1 94 ? -36.979 -5.965 10.776 1.00 37.59 94 SER A N 1
ATOM 713 C CA . SER A 1 94 ? -38.442 -6.023 10.903 1.00 37.59 94 SER A CA 1
ATOM 714 C C . SER A 1 94 ? -38.814 -6.325 12.356 1.00 37.59 94 SER A C 1
ATOM 716 O O . SER A 1 94 ? -39.280 -7.408 12.695 1.00 37.59 94 SER A O 1
ATOM 718 N N . ASN A 1 95 ? -38.599 -5.340 13.231 1.00 44.56 95 ASN A N 1
ATOM 719 C CA . ASN A 1 95 ? -39.463 -5.187 14.395 1.00 44.56 95 ASN A CA 1
ATOM 720 C C . ASN A 1 95 ? -40.629 -4.289 13.968 1.00 44.56 95 ASN A C 1
ATOM 722 O O . ASN A 1 95 ? -40.464 -3.076 13.857 1.00 44.56 95 ASN A O 1
ATOM 726 N N . ARG A 1 96 ? -41.804 -4.877 13.737 1.00 39.03 96 ARG A N 1
ATOM 727 C CA . ARG A 1 96 ? -43.078 -4.191 13.960 1.00 39.03 96 ARG A CA 1
ATOM 728 C C . ARG A 1 96 ? -43.980 -5.114 14.763 1.00 39.03 96 ARG A C 1
ATOM 730 O O . ARG A 1 96 ? -44.303 -6.215 14.337 1.00 39.03 96 ARG A O 1
ATOM 737 N N . ARG A 1 97 ? -44.343 -4.616 15.942 1.00 43.09 97 ARG A N 1
ATOM 738 C CA . ARG A 1 97 ? -45.396 -5.117 16.821 1.00 43.09 97 ARG A CA 1
ATOM 739 C C . ARG A 1 97 ? -46.751 -5.116 16.105 1.00 43.09 97 ARG A C 1
ATOM 741 O O . ARG A 1 97 ? -47.065 -4.127 15.451 1.00 43.09 97 ARG A O 1
ATOM 748 N N . ALA A 1 98 ? -47.534 -6.165 16.337 1.00 37.16 98 ALA A N 1
ATOM 749 C CA . ALA A 1 98 ? -49.001 -6.249 16.446 1.00 37.16 98 ALA A CA 1
ATOM 750 C C . ALA A 1 98 ? -49.309 -7.756 16.388 1.00 37.16 98 ALA A C 1
ATOM 752 O O . ALA A 1 98 ? -48.838 -8.414 15.474 1.00 37.16 98 ALA A O 1
ATOM 753 N N . GLY A 1 99 ? -49.993 -8.421 17.304 1.00 37.62 99 GLY A N 1
ATOM 754 C CA . GLY A 1 99 ? -50.943 -8.026 18.324 1.00 37.62 99 GLY A CA 1
ATOM 755 C C . GLY A 1 99 ? -51.828 -9.258 18.556 1.00 37.62 99 GLY A C 1
ATOM 756 O O . GLY A 1 99 ? -52.103 -9.985 17.603 1.00 37.62 99 GLY A O 1
ATOM 757 N N . SER A 1 100 ? -52.275 -9.406 19.803 1.00 37.00 100 SER A N 1
ATOM 758 C CA . SER A 1 100 ? -53.197 -10.419 20.336 1.00 37.00 100 SER A CA 1
ATOM 759 C C . SER A 1 100 ? -52.671 -11.826 20.609 1.00 37.00 100 SER A C 1
ATOM 761 O O . SER A 1 100 ? -51.871 -12.363 19.819 1.00 37.00 100 SER A O 1
#

pLDDT: mean 83.77, std 21.26, range [32.69, 98.19]